Protein AF-F3GIQ4-F1 (afdb_monomer)

pLDDT: mean 86.25, std 17.57, range [40.62, 98.44]

InterPro domains:
  IPR032466 Metal-dependent hydrolase [SSF51556] (2-42)

Mean predicted aligned error: 8.35 Å

Solvent-accessible surface area (backbone atoms only — not comparable to full-atom values): 3755 Å² total; per-residue (Å²): 133,86,86,72,87,56,80,88,54,49,63,58,55,44,50,54,51,16,64,78,67,77,49,52,56,67,59,50,52,50,56,52,49,53,49,51,28,65,74,68,70,50,80,84,81,72,65,88,77,58,69,82,73,70,79,80,128

Foldseek 3Di:
DPPDDDPVCVVVVLVVVCVVVVHDSVVSCVVVVVVVCVVVVNDDDDPVPPVVPPPPD

Organism: NCBI:txid629263

Structure (mmCIF, N/CA/C/O backbone):
data_AF-F3GIQ4-F1
#
_entry.id   AF-F3GIQ4-F1
#
loop_
_atom_site.group_PDB
_atom_site.id
_atom_site.type_symbol
_atom_site.label_atom_id
_atom_site.label_alt_id
_atom_site.label_comp_id
_atom_site.label_asym_id
_atom_site.label_entity_id
_atom_site.label_seq_id
_atom_site.pdbx_PDB_ins_code
_atom_site.Cartn_x
_atom_site.Cartn_y
_atom_site.Cartn_z
_atom_site.occupancy
_atom_site.B_iso_or_equiv
_atom_site.auth_seq_id
_atom_site.auth_comp_id
_atom_site.auth_asym_id
_atom_site.auth_atom_id
_atom_site.pdbx_PDB_model_num
ATOM 1 N N . LYS A 1 1 ? 13.675 16.002 -18.034 1.00 48.91 1 LYS A N 1
ATOM 2 C CA . LYS A 1 1 ? 12.912 15.432 -16.894 1.00 48.91 1 LYS A CA 1
ATOM 3 C C . LYS A 1 1 ? 12.732 13.952 -17.188 1.00 48.91 1 LYS A C 1
ATOM 5 O O . LYS A 1 1 ? 12.103 13.648 -18.188 1.00 48.91 1 LYS A O 1
ATOM 10 N N . ASN A 1 2 ? 13.335 13.056 -16.407 1.00 67.62 2 ASN A N 1
ATOM 11 C CA . ASN A 1 2 ? 13.539 11.667 -16.843 1.00 67.62 2 ASN A CA 1
ATOM 12 C C . ASN A 1 2 ? 12.326 10.744 -16.656 1.00 67.62 2 ASN A C 1
ATOM 14 O O . ASN A 1 2 ? 12.455 9.569 -16.959 1.00 67.62 2 ASN A O 1
ATOM 18 N N . GLY A 1 3 ? 11.171 11.252 -16.200 1.00 82.75 3 GLY A N 1
ATOM 19 C CA . GLY A 1 3 ? 9.883 10.539 -16.244 1.00 82.75 3 GLY A CA 1
ATOM 20 C C . GLY A 1 3 ? 9.861 9.160 -15.576 1.00 82.75 3 GLY A C 1
ATOM 21 O O . GLY A 1 3 ? 8.962 8.374 -15.854 1.00 82.75 3 GLY A O 1
ATOM 22 N N . ARG A 1 4 ? 10.858 8.839 -14.744 1.00 89.19 4 ARG A N 1
ATOM 23 C CA . ARG A 1 4 ? 10.985 7.536 -14.099 1.00 89.19 4 ARG A CA 1
ATOM 24 C C . ARG A 1 4 ? 10.187 7.541 -12.811 1.00 89.19 4 ARG A C 1
ATOM 26 O O . ARG A 1 4 ? 10.374 8.413 -11.967 1.00 89.19 4 ARG A O 1
ATOM 33 N N . ASN A 1 5 ? 9.294 6.569 -12.710 1.00 90.56 5 ASN A N 1
ATOM 34 C CA . ASN A 1 5 ? 8.616 6.250 -11.472 1.00 90.56 5 ASN A CA 1
ATOM 35 C C . ASN A 1 5 ? 9.567 5.436 -10.586 1.00 90.56 5 ASN A C 1
ATOM 37 O O . ASN A 1 5 ? 10.161 4.471 -11.061 1.00 90.56 5 ASN A O 1
ATOM 41 N N . GLU A 1 6 ? 9.686 5.818 -9.320 1.00 94.75 6 GLU A N 1
ATOM 42 C CA . GLU A 1 6 ? 10.509 5.167 -8.305 1.00 94.75 6 GLU A CA 1
ATOM 43 C C . GLU A 1 6 ? 9.607 4.710 -7.145 1.00 94.75 6 GLU A C 1
ATOM 45 O O . GLU A 1 6 ? 8.598 5.366 -6.868 1.00 94.75 6 GLU A O 1
ATOM 50 N N . PRO A 1 7 ? 9.953 3.635 -6.411 1.00 93.25 7 PRO A N 1
ATOM 51 C CA . PRO A 1 7 ? 9.116 3.110 -5.325 1.00 93.25 7 PRO A CA 1
ATOM 52 C C . PRO A 1 7 ? 8.779 4.133 -4.232 1.00 93.25 7 PRO A C 1
ATOM 54 O O . PRO A 1 7 ? 7.716 4.061 -3.621 1.00 93.25 7 PRO A O 1
ATOM 57 N N . ALA A 1 8 ? 9.653 5.120 -4.014 1.00 94.38 8 ALA A N 1
ATOM 58 C CA . ALA A 1 8 ? 9.426 6.203 -3.061 1.00 94.38 8 ALA A CA 1
ATOM 59 C C . ALA A 1 8 ? 8.202 7.080 -3.398 1.00 94.38 8 ALA A C 1
ATOM 61 O O . ALA A 1 8 ? 7.730 7.802 -2.527 1.00 94.38 8 ALA A O 1
ATOM 62 N N . TYR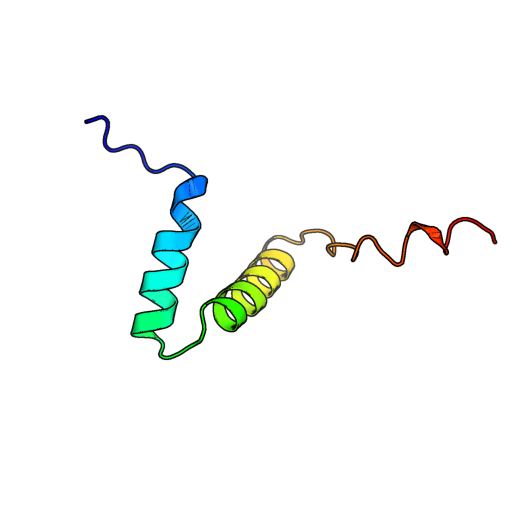 A 1 9 ? 7.670 7.012 -4.626 1.00 94.44 9 TYR A N 1
ATOM 63 C CA . TYR A 1 9 ? 6.451 7.720 -5.033 1.00 94.44 9 TYR A CA 1
ATOM 64 C C . TYR A 1 9 ? 5.161 6.938 -4.756 1.00 94.44 9 TYR A C 1
ATOM 66 O O . TYR A 1 9 ? 4.073 7.449 -5.011 1.00 94.44 9 TYR A O 1
ATOM 74 N N . LEU A 1 10 ? 5.243 5.725 -4.200 1.00 96.06 10 LEU A N 1
ATOM 75 C CA . LEU A 1 10 ? 4.063 4.943 -3.829 1.00 96.06 10 LEU A CA 1
ATOM 76 C C . LEU A 1 10 ? 3.076 5.685 -2.895 1.00 96.06 10 LEU A C 1
ATOM 78 O O . LEU A 1 10 ? 1.871 5.498 -3.078 1.00 96.06 10 LEU A O 1
ATOM 82 N N . PRO A 1 11 ? 3.507 6.569 -1.967 1.00 97.19 11 PRO A N 1
ATOM 83 C CA . PRO A 1 11 ? 2.580 7.383 -1.178 1.00 97.19 11 PRO A CA 1
ATOM 84 C C . PRO A 1 11 ? 1.655 8.284 -2.013 1.00 97.19 11 PRO A C 1
ATOM 86 O O . PRO A 1 11 ? 0.528 8.540 -1.598 1.00 97.19 11 PRO A O 1
ATOM 89 N N . GLU A 1 12 ? 2.063 8.717 -3.211 1.00 97.31 12 GLU A N 1
ATOM 90 C CA . GLU A 1 12 ? 1.175 9.485 -4.100 1.00 97.31 12 GLU A CA 1
ATOM 91 C C . GLU A 1 12 ? 0.035 8.621 -4.639 1.00 97.31 12 GLU A C 1
ATOM 93 O O . GLU A 1 12 ? -1.113 9.059 -4.696 1.00 97.31 12 GLU A O 1
ATOM 98 N N . VAL A 1 13 ? 0.328 7.361 -4.972 1.00 97.50 13 VAL A N 1
ATOM 99 C CA . VAL A 1 13 ? -0.695 6.391 -5.385 1.00 97.50 13 VAL A CA 1
ATOM 100 C C . VAL A 1 13 ? -1.639 6.100 -4.221 1.00 97.50 13 VAL A C 1
ATOM 102 O O . VAL A 1 13 ? -2.851 6.088 -4.416 1.00 97.50 13 VAL A O 1
ATOM 105 N N . LEU A 1 14 ? -1.105 5.919 -3.008 1.00 98.19 14 LEU A N 1
ATOM 106 C CA . LEU A 1 14 ? -1.910 5.721 -1.801 1.00 98.19 14 LEU A CA 1
ATOM 107 C C . LEU A 1 14 ? -2.897 6.875 -1.597 1.00 98.19 14 LEU A C 1
ATOM 109 O O . LEU A 1 14 ? -4.089 6.631 -1.417 1.00 98.19 14 LEU A O 1
ATOM 113 N N . ARG A 1 15 ? -2.410 8.119 -1.669 1.00 97.94 15 ARG A N 1
ATOM 114 C CA . ARG A 1 15 ? -3.227 9.327 -1.509 1.00 97.94 15 ARG A CA 1
ATOM 115 C C . ARG A 1 15 ? -4.362 9.381 -2.528 1.00 97.94 15 ARG A C 1
ATOM 117 O O . ARG A 1 15 ? -5.510 9.598 -2.144 1.00 97.94 15 ARG A O 1
ATOM 124 N N . GLU A 1 16 ? -4.057 9.176 -3.808 1.00 98.38 16 GLU A N 1
ATOM 125 C CA . GLU A 1 16 ? -5.065 9.219 -4.873 1.00 98.38 16 GLU A CA 1
ATOM 126 C C . GLU A 1 16 ? -6.094 8.092 -4.735 1.00 98.38 16 GLU A C 1
ATOM 128 O O . GLU A 1 16 ? -7.295 8.331 -4.857 1.00 98.38 16 GLU A O 1
ATOM 133 N N . VAL A 1 17 ? -5.660 6.870 -4.426 1.00 98.25 17 VAL A N 1
ATOM 134 C CA . VAL A 1 17 ? -6.574 5.731 -4.273 1.00 98.25 17 VAL A CA 1
ATOM 135 C C . VAL A 1 17 ? -7.463 5.900 -3.038 1.00 98.25 17 VAL A C 1
ATOM 137 O O . VAL A 1 17 ? -8.667 5.671 -3.138 1.00 98.25 17 VAL A O 1
ATOM 140 N N . ALA A 1 18 ? -6.918 6.352 -1.904 1.00 98.31 18 ALA A N 1
ATOM 141 C CA . ALA A 1 18 ? -7.689 6.623 -0.687 1.00 98.31 18 ALA A CA 1
ATOM 142 C C . ALA A 1 18 ? -8.782 7.673 -0.940 1.00 98.31 18 ALA A C 1
ATOM 144 O O . ALA A 1 18 ? -9.952 7.444 -0.623 1.00 98.31 18 ALA A O 1
ATOM 145 N N . LEU A 1 19 ? -8.419 8.777 -1.607 1.00 98.31 19 LEU A N 1
ATO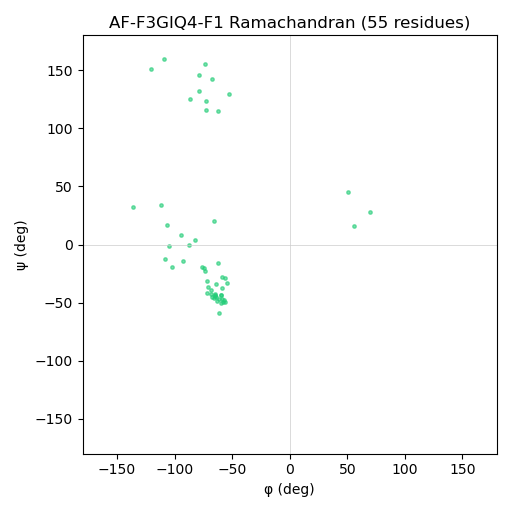M 146 C CA . LEU A 1 19 ? -9.340 9.856 -1.963 1.00 98.31 19 LEU A CA 1
ATOM 147 C C . LEU A 1 19 ? -10.523 9.354 -2.802 1.00 98.31 19 LEU A C 1
ATOM 149 O O . LEU A 1 19 ? -11.671 9.658 -2.489 1.00 98.31 19 LEU A O 1
ATOM 153 N N . HIS A 1 20 ? -10.258 8.564 -3.845 1.00 98.38 20 HIS A N 1
ATOM 154 C CA . HIS A 1 20 ? -11.308 8.068 -4.741 1.00 98.38 20 HIS A CA 1
ATOM 155 C C . 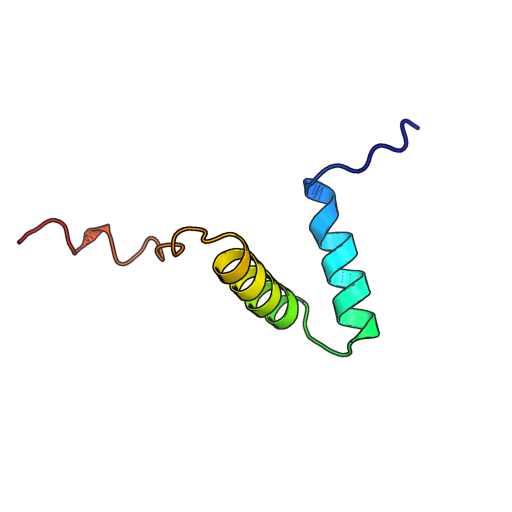HIS A 1 20 ? -12.160 6.951 -4.119 1.00 98.38 20 HIS A C 1
ATOM 157 O O . HIS A 1 20 ? -13.273 6.704 -4.585 1.00 98.38 20 HIS A O 1
ATOM 163 N N . ARG A 1 21 ? -11.659 6.273 -3.080 1.00 97.12 21 ARG A N 1
ATOM 164 C CA . ARG A 1 21 ? -12.380 5.213 -2.357 1.00 97.12 21 ARG A CA 1
ATOM 165 C C . ARG A 1 21 ? -13.152 5.716 -1.137 1.00 97.12 21 ARG A C 1
ATOM 167 O O . ARG A 1 21 ? -13.997 4.985 -0.631 1.00 97.12 21 ARG A O 1
ATOM 174 N N . GLY A 1 22 ? -12.892 6.942 -0.680 1.00 97.94 22 GLY A N 1
AT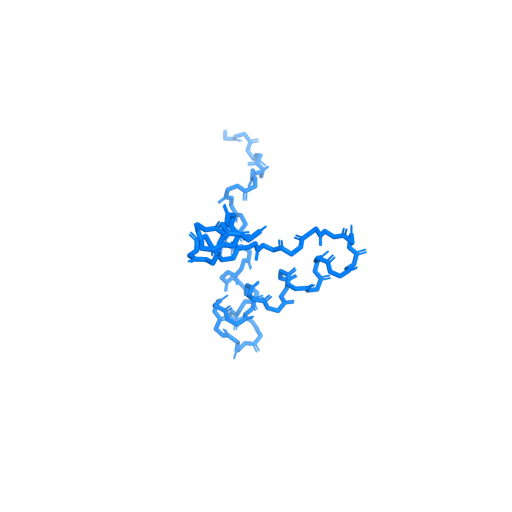OM 175 C CA . GLY A 1 22 ? -13.474 7.469 0.556 1.00 97.94 22 GLY A CA 1
ATOM 176 C C . GLY A 1 22 ? -12.929 6.780 1.813 1.00 97.94 22 GLY A C 1
ATOM 177 O O . GLY A 1 22 ? -13.635 6.689 2.813 1.00 97.94 22 GLY A O 1
ATOM 178 N N . GLU A 1 23 ? -11.694 6.280 1.752 1.00 97.81 23 GLU A N 1
ATOM 179 C CA . GLU A 1 23 ? -10.999 5.616 2.860 1.00 97.81 23 GLU A CA 1
ATOM 180 C C . GLU A 1 23 ? -9.865 6.509 3.387 1.00 97.81 23 GLU A C 1
ATOM 182 O O . GLU A 1 23 ? -9.383 7.404 2.687 1.00 97.81 23 GLU A O 1
ATOM 187 N N . THR A 1 24 ? -9.413 6.275 4.621 1.00 98.38 24 T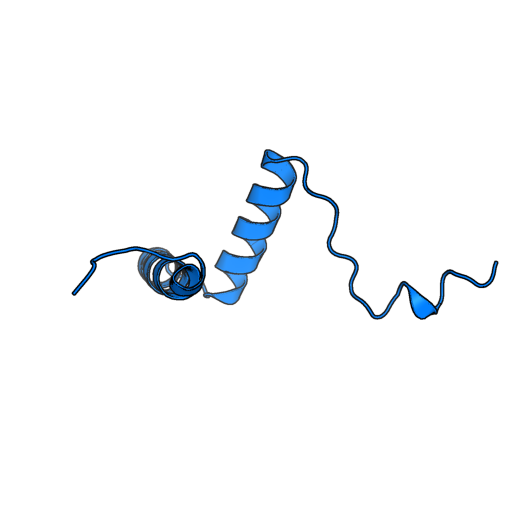HR A N 1
ATOM 188 C CA . THR A 1 24 ? -8.199 6.930 5.130 1.00 98.38 24 THR A CA 1
ATOM 189 C C . THR A 1 24 ? -6.956 6.319 4.476 1.00 98.38 24 THR A C 1
ATOM 191 O O . THR A 1 24 ? -6.971 5.167 4.030 1.00 98.38 24 THR A O 1
ATOM 194 N N . GLN A 1 25 ? -5.856 7.075 4.409 1.00 98.44 25 GLN A N 1
ATOM 195 C CA . GLN A 1 25 ? -4.599 6.543 3.870 1.00 98.44 25 GLN A CA 1
ATOM 196 C C . GLN A 1 25 ? -4.063 5.403 4.748 1.00 98.44 25 GLN A C 1
ATOM 198 O O . GLN A 1 25 ? -3.502 4.440 4.236 1.00 98.44 25 GLN A O 1
ATOM 203 N N . GLU A 1 26 ? -4.277 5.484 6.059 1.00 97.94 26 GLU A N 1
ATOM 204 C CA . GLU A 1 26 ? -3.854 4.503 7.053 1.00 97.94 26 GLU A CA 1
ATOM 205 C C . GLU A 1 26 ? -4.607 3.178 6.904 1.00 97.94 26 GLU A C 1
ATOM 207 O O . GLU A 1 26 ? -3.991 2.109 6.938 1.00 97.94 26 GLU A O 1
ATOM 212 N N . ASP A 1 27 ? -5.928 3.230 6.716 1.00 98.12 27 ASP A N 1
ATOM 213 C CA . ASP A 1 27 ? -6.743 2.032 6.508 1.00 98.12 27 ASP A CA 1
ATOM 214 C C . ASP A 1 27 ? -6.380 1.347 5.195 1.00 98.12 27 ASP A C 1
ATOM 216 O O . ASP A 1 27 ? -6.129 0.136 5.187 1.00 98.12 27 ASP A O 1
ATOM 220 N N . LEU A 1 28 ? -6.254 2.134 4.120 1.00 98.31 28 LEU A N 1
ATOM 221 C CA . LEU A 1 28 ? -5.865 1.632 2.808 1.00 98.31 28 LEU A CA 1
ATOM 222 C C . LEU A 1 28 ? -4.469 1.006 2.837 1.00 98.31 28 LEU A C 1
ATOM 224 O O . LEU A 1 28 ? -4.274 -0.104 2.338 1.00 98.31 28 LEU A O 1
ATOM 228 N N . ALA A 1 29 ? -3.493 1.677 3.452 1.00 97.88 29 ALA A N 1
ATOM 229 C CA . ALA A 1 29 ? -2.140 1.155 3.596 1.00 97.88 29 ALA A CA 1
ATOM 230 C C . ALA A 1 29 ? -2.131 -0.161 4.381 1.00 97.88 29 ALA A C 1
ATOM 232 O O . ALA A 1 29 ? -1.478 -1.113 3.955 1.00 97.88 29 ALA A O 1
ATOM 233 N N . ARG A 1 30 ? -2.888 -0.245 5.481 1.00 96.56 30 ARG A N 1
ATOM 234 C CA . ARG A 1 30 ? -2.973 -1.446 6.317 1.00 96.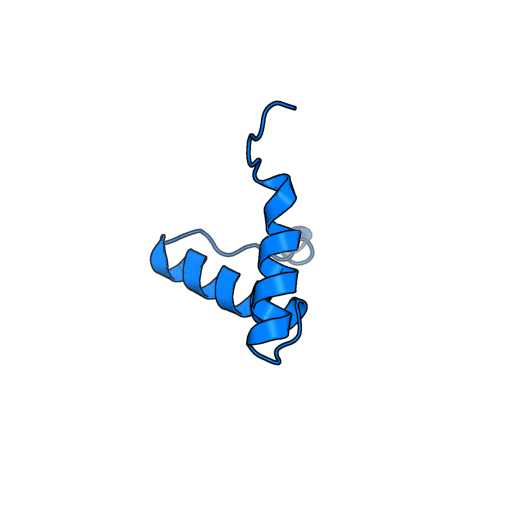56 30 ARG A CA 1
ATOM 235 C C . ARG A 1 30 ? -3.526 -2.638 5.539 1.00 96.56 30 ARG A C 1
ATOM 237 O O . ARG A 1 30 ? -2.826 -3.634 5.376 1.00 96.56 30 ARG A O 1
ATOM 244 N N . HIS A 1 31 ? -4.737 -2.531 4.991 1.00 97.31 31 HIS A N 1
ATOM 245 C CA . HIS A 1 31 ? -5.373 -3.689 4.360 1.00 97.31 31 HIS A CA 1
ATOM 246 C C . 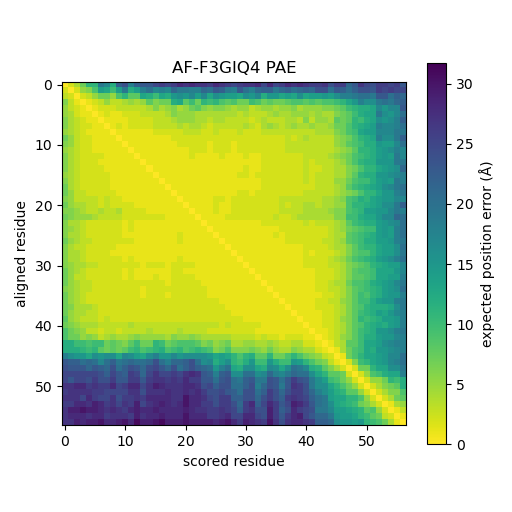HIS A 1 31 ? -4.715 -4.070 3.021 1.00 97.31 31 HIS A C 1
ATOM 248 O O . HIS A 1 31 ? -4.693 -5.246 2.655 1.00 97.31 31 HIS A O 1
ATOM 254 N N . SER A 1 32 ? -4.177 -3.103 2.263 1.00 97.44 32 SER A N 1
ATOM 255 C CA . SER A 1 32 ? -3.463 -3.402 1.012 1.00 97.44 32 SER A CA 1
ATOM 256 C C . SER A 1 32 ? -2.117 -4.072 1.285 1.00 97.44 32 SER A C 1
ATOM 258 O O . SER A 1 32 ? -1.749 -5.009 0.573 1.00 97.44 32 SER A O 1
ATOM 260 N N . THR A 1 33 ? -1.432 -3.671 2.360 1.00 96.69 33 THR A N 1
ATOM 261 C CA . THR A 1 33 ? -0.225 -4.341 2.852 1.00 96.69 33 THR A CA 1
ATOM 262 C C . THR A 1 33 ? -0.544 -5.768 3.288 1.00 96.69 33 THR A C 1
ATOM 264 O O . THR A 1 33 ? 0.125 -6.696 2.836 1.00 96.69 33 THR A O 1
ATOM 267 N N . ASP A 1 34 ? -1.592 -5.980 4.087 1.00 95.75 34 ASP A N 1
ATOM 268 C CA . ASP A 1 34 ? -2.013 -7.320 4.518 1.00 95.75 34 ASP A CA 1
ATOM 269 C C . ASP A 1 34 ? -2.362 -8.223 3.327 1.00 95.75 34 ASP A C 1
ATOM 271 O O . ASP A 1 34 ? -1.913 -9.370 3.260 1.00 95.75 34 ASP A O 1
ATOM 275 N N . CYS A 1 35 ? -3.089 -7.684 2.343 1.00 97.31 35 CYS A N 1
ATOM 276 C CA . CYS A 1 35 ? -3.425 -8.377 1.101 1.00 97.31 35 CYS A CA 1
ATOM 277 C C 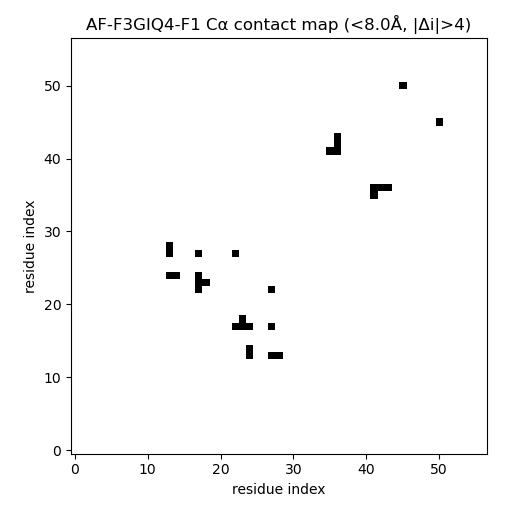. CYS A 1 35 ? -2.169 -8.790 0.321 1.00 97.31 35 CYS A C 1
ATOM 279 O O . CYS A 1 35 ? -2.020 -9.962 -0.025 1.00 97.31 35 CYS A O 1
ATOM 281 N N . ALA A 1 36 ? -1.225 -7.866 0.100 1.00 97.00 36 ALA A N 1
ATOM 282 C CA . ALA A 1 36 ? 0.029 -8.167 -0.589 1.00 97.00 36 ALA A CA 1
ATOM 283 C C . ALA A 1 36 ? 0.817 -9.270 0.132 1.00 97.00 36 ALA A C 1
ATOM 285 O O . ALA A 1 36 ? 1.411 -10.142 -0.499 1.00 97.00 36 ALA A O 1
ATOM 286 N N . ARG A 1 37 ? 0.794 -9.277 1.463 1.00 96.38 37 ARG A N 1
ATOM 287 C CA . ARG A 1 37 ? 1.550 -10.244 2.263 1.00 96.38 37 ARG A CA 1
ATOM 288 C C . ARG A 1 37 ? 0.958 -11.637 2.189 1.00 96.38 37 ARG A C 1
ATOM 290 O O . ARG A 1 37 ? 1.710 -12.587 2.012 1.00 96.38 37 ARG A O 1
ATOM 297 N N . GLN A 1 38 ? -0.365 -11.755 2.249 1.00 96.69 38 GLN A N 1
ATOM 298 C CA . GLN A 1 38 ? -1.045 -13.030 2.024 1.00 96.69 38 GLN A CA 1
ATOM 299 C C . GLN A 1 38 ? -0.837 -13.521 0.587 1.00 96.69 38 GLN A C 1
ATOM 301 O O . GLN A 1 38 ? -0.493 -14.681 0.379 1.00 96.69 38 GLN A O 1
ATOM 306 N N . PHE A 1 39 ? -0.984 -12.630 -0.398 1.00 97.81 39 PHE A N 1
ATOM 307 C CA . PHE A 1 39 ? -0.889 -12.970 -1.817 1.00 97.81 39 PHE A CA 1
ATOM 308 C C . PHE A 1 39 ? 0.512 -13.441 -2.227 1.00 97.81 39 PHE A C 1
ATOM 310 O O . PHE A 1 39 ? 0.651 -14.438 -2.930 1.00 97.81 39 PHE A O 1
ATOM 317 N N . PHE A 1 40 ? 1.555 -12.750 -1.764 1.00 97.25 40 PHE A N 1
ATOM 318 C CA . PHE A 1 40 ? 2.948 -13.080 -2.072 1.00 97.25 40 PHE A CA 1
ATOM 319 C C . PHE A 1 40 ? 3.620 -13.965 -1.006 1.00 97.25 40 PHE A C 1
ATOM 321 O O . PHE A 1 40 ? 4.829 -14.171 -1.078 1.00 97.25 40 PHE A O 1
ATOM 328 N N . ALA A 1 41 ? 2.869 -14.474 -0.020 1.00 96.31 41 ALA A N 1
ATOM 329 C CA . ALA A 1 41 ? 3.386 -15.261 1.106 1.00 96.31 41 ALA A CA 1
ATOM 330 C C . ALA A 1 41 ? 4.577 -14.593 1.840 1.00 96.31 41 ALA A C 1
ATOM 332 O O . ALA A 1 41 ? 5.586 -15.229 2.145 1.00 96.31 41 ALA A O 1
ATOM 333 N N . LEU A 1 42 ? 4.468 -13.288 2.118 1.00 95.00 42 LEU A N 1
ATOM 334 C CA . LEU A 1 42 ? 5.503 -12.505 2.801 1.00 95.00 42 LEU A CA 1
ATOM 335 C C . LEU A 1 42 ? 5.473 -12.739 4.327 1.00 95.00 42 LEU A C 1
ATOM 337 O O . LEU A 1 42 ? 4.394 -12.870 4.909 1.00 95.00 42 LEU A O 1
ATOM 341 N N . PRO A 1 43 ? 6.633 -12.725 5.010 1.00 93.69 43 PRO A N 1
ATOM 342 C CA . PRO A 1 43 ? 6.725 -12.981 6.450 1.00 93.69 43 PRO A CA 1
ATOM 343 C C . PRO A 1 43 ? 6.074 -11.869 7.268 1.00 93.69 43 PRO A C 1
ATOM 345 O O . PRO A 1 43 ? 6.260 -10.703 6.917 1.00 93.69 43 PRO A O 1
ATOM 348 N N . VAL A 1 44 ? 5.394 -12.213 8.378 1.00 86.25 44 VAL A N 1
ATOM 349 C CA . VAL A 1 44 ? 4.778 -11.272 9.346 1.00 86.25 44 VAL A CA 1
ATOM 350 C C . VAL A 1 44 ? 5.801 -10.227 9.835 1.00 86.25 44 VAL A C 1
ATOM 352 O O . VAL A 1 44 ? 6.915 -10.589 10.199 1.00 86.25 44 VAL A O 1
ATOM 355 N N . LEU A 1 45 ? 5.455 -8.931 9.784 1.00 82.56 45 LEU A N 1
ATOM 356 C CA . LEU A 1 45 ? 6.295 -7.860 10.299 1.00 82.56 45 LEU A CA 1
ATOM 357 C C . LEU A 1 45 ? 6.193 -7.985 11.802 1.00 82.56 45 LEU A C 1
ATOM 359 O O . LEU A 1 45 ? 5.108 -7.872 12.369 1.00 82.56 45 LEU A O 1
ATOM 363 N N . LYS A 1 46 ? 7.319 -8.288 12.425 1.00 79.25 46 LYS A N 1
ATOM 364 C CA . LYS A 1 46 ? 7.382 -8.322 13.868 1.00 79.25 46 LYS A CA 1
ATOM 365 C C . LYS A 1 46 ? 7.342 -6.883 14.361 1.00 79.25 46 LYS A C 1
ATOM 367 O O . LYS A 1 46 ? 8.167 -6.067 13.947 1.00 79.25 46 LYS A O 1
ATOM 372 N N . ASN A 1 47 ? 6.378 -6.566 15.217 1.00 69.50 47 ASN A N 1
ATOM 373 C CA . ASN A 1 47 ? 6.420 -5.318 15.963 1.00 69.50 47 ASN A CA 1
ATOM 374 C C . ASN A 1 47 ? 7.676 -5.388 16.835 1.00 69.50 47 ASN A C 1
ATOM 376 O O . ASN A 1 47 ? 7.777 -6.253 17.703 1.00 69.50 47 ASN A O 1
ATOM 380 N N . THR A 1 48 ? 8.652 -4.518 16.574 1.00 59.12 48 THR A N 1
ATOM 381 C CA . THR A 1 48 ? 10.009 -4.538 17.158 1.00 59.12 48 THR A CA 1
ATOM 382 C C . THR A 1 48 ? 10.046 -4.280 18.679 1.00 59.12 48 THR A C 1
ATOM 384 O O . THR A 1 48 ? 11.078 -3.923 19.223 1.00 59.12 48 THR A O 1
ATOM 387 N N . SER A 1 49 ? 8.937 -4.469 19.396 1.00 57.91 49 SER A N 1
ATOM 388 C CA . SER A 1 49 ? 8.839 -4.393 20.857 1.00 57.91 49 SER A CA 1
ATOM 389 C C . SER A 1 49 ? 8.652 -5.752 21.546 1.00 57.91 49 SER A C 1
ATOM 391 O O . SER A 1 49 ? 8.786 -5.822 22.762 1.00 57.91 49 SER A O 1
ATOM 393 N N . GLU A 1 50 ? 8.336 -6.831 20.817 1.00 54.53 50 GLU A N 1
ATOM 394 C CA . GLU A 1 50 ? 8.111 -8.165 21.416 1.00 54.53 50 GLU A CA 1
ATOM 395 C C . GLU A 1 50 ? 9.303 -9.127 21.254 1.00 54.53 50 GLU A C 1
ATOM 397 O O . GLU A 1 50 ? 9.446 -10.062 22.041 1.00 54.53 50 GLU A O 1
ATOM 402 N N . ASP A 1 51 ? 10.211 -8.876 20.305 1.00 53.62 51 ASP A N 1
ATOM 403 C CA . ASP A 1 51 ? 11.376 -9.744 20.066 1.00 53.62 51 ASP A CA 1
ATOM 404 C C . ASP A 1 51 ? 12.506 -9.586 21.098 1.00 53.62 51 ASP A C 1
ATOM 406 O O . ASP A 1 51 ? 13.317 -10.497 21.244 1.00 53.62 51 ASP A O 1
ATOM 410 N N . GLU A 1 52 ? 12.572 -8.480 21.850 1.00 54.44 52 GLU A N 1
ATOM 411 C CA . GLU A 1 52 ? 13.594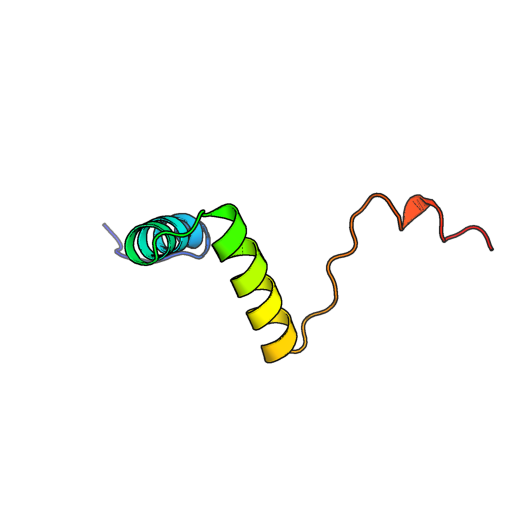 -8.321 22.902 1.00 54.44 52 GLU A CA 1
ATOM 412 C C . GLU A 1 52 ? 13.305 -9.186 24.142 1.00 54.44 52 GLU A C 1
ATOM 414 O O . GLU A 1 52 ? 14.227 -9.537 24.875 1.00 54.44 52 GLU A O 1
ATOM 419 N N . ASN A 1 53 ? 12.048 -9.590 24.361 1.00 55.56 53 ASN A N 1
ATOM 420 C CA . ASN A 1 53 ? 11.635 -10.325 25.563 1.00 55.56 53 ASN A CA 1
ATOM 421 C C . ASN A 1 53 ? 11.390 -11.827 25.343 1.00 55.56 53 ASN A C 1
ATOM 423 O O . ASN A 1 53 ? 11.102 -12.532 26.309 1.00 55.56 53 ASN A O 1
ATOM 427 N N . LEU A 1 54 ? 11.529 -12.344 24.117 1.00 54.34 54 LEU A N 1
ATOM 428 C CA . LEU A 1 54 ? 11.323 -13.771 23.820 1.00 54.34 54 LEU A CA 1
ATOM 429 C C . LEU A 1 54 ? 12.624 -14.553 23.548 1.00 54.34 54 LEU A C 1
ATOM 431 O O . LEU A 1 54 ? 12.577 -15.664 23.030 1.00 54.34 54 LEU A O 1
ATOM 435 N N . GLN A 1 55 ? 13.779 -13.997 23.930 1.00 52.44 55 GLN A N 1
ATOM 436 C CA . GLN A 1 55 ? 15.093 -14.655 23.860 1.00 52.44 55 GLN A CA 1
ATOM 437 C C . GLN A 1 55 ? 15.664 -14.958 25.268 1.00 52.44 55 GLN A C 1
ATOM 439 O O . GLN A 1 55 ? 16.874 -14.876 25.477 1.00 52.44 55 GLN A O 1
ATOM 444 N N . LEU A 1 56 ? 14.814 -15.272 26.258 1.00 51.47 56 LEU A N 1
ATOM 445 C CA . LEU A 1 56 ? 15.258 -15.663 27.612 1.00 51.47 56 LEU A CA 1
ATOM 446 C C . LEU A 1 56 ? 14.510 -16.876 28.203 1.00 51.47 56 LEU A C 1
ATOM 448 O O . LEU A 1 56 ? 14.334 -16.967 29.416 1.00 51.47 56 LEU A O 1
ATOM 452 N N . CYS A 1 57 ? 14.078 -17.830 27.378 1.00 40.62 57 CYS A N 1
ATOM 453 C CA . CYS A 1 57 ? 13.610 -19.136 27.856 1.00 40.62 57 CYS A CA 1
ATOM 454 C C . CYS A 1 57 ? 14.315 -20.261 27.104 1.00 40.62 57 CYS A C 1
ATOM 456 O O . CYS A 1 57 ? 14.375 -20.175 25.858 1.00 40.62 57 CYS A O 1
#

Nearest PDB structures (foldseek):
  5x3t-assembly1_G  TM=6.036E-01  e=2.909E+00  Mycobacterium tuberculosis H37Rv
  1bdv-assembly1_A  TM=6.908E-01  e=5.105E+00  Lederbergvirus P22
  6sbx-assembly1_C  TM=6.114E-01  e=5.476E+00  Myxococcus xanthus

Secondary structure (DSSP, 8-state):
------GGGHHHHHHHHHHHHT--HHHHHHHHHHHHHHHTTPPP---TTTTTSSS--

Sequence (57 aa):
KNGRNEPAYLPEVLREVALHRGETQEDLARHSTDCARQFFALPVLKNTSEDENLQLC

Radius of gyration: 16.31 Å; Cα contacts (8 Å, |Δi|>4): 15; chains: 1; bounding box: 29×35×45 Å